Protein AF-A0A955PDK0-F1 (afdb_monomer)

Solvent-accessible surface area (backbone atoms only — not comparable to full-atom values): 6195 Å² total; per-residue (Å²): 101,32,43,47,62,54,47,61,57,49,37,75,78,57,43,72,88,77,50,67,90,90,60,87,62,41,78,80,41,64,58,54,80,38,76,50,75,33,76,40,83,42,63,51,78,41,64,67,56,51,51,55,29,49,77,70,56,29,36,33,36,41,20,54,45,77,81,64,78,73,86,57,83,54,98,89,50,89,50,56,54,86,96,55,48,64,69,45,55,52,36,51,52,52,33,60,76,69,62,32,24,33,35,26,95

Mean predicted aligned error: 2.97 Å

Structure (mmCIF, N/CA/C/O backbone):
data_AF-A0A955PDK0-F1
#
_entry.id   AF-A0A955PDK0-F1
#
loop_
_atom_site.group_PDB
_atom_site.id
_atom_site.type_symbol
_atom_site.label_atom_id
_atom_site.label_alt_id
_atom_site.label_comp_id
_atom_site.label_asym_id
_atom_site.label_entity_id
_atom_site.label_seq_id
_atom_site.pdbx_PDB_ins_code
_atom_site.Cartn_x
_atom_site.Cartn_y
_atom_site.Cartn_z
_atom_site.occupancy
_atom_site.B_iso_or_equiv
_atom_site.auth_seq_id
_atom_site.auth_comp_id
_atom_site.auth_asym_id
_atom_site.auth_atom_id
_atom_site.pdbx_PDB_model_num
ATOM 1 N N . MET A 1 1 ? -15.074 1.970 11.674 1.00 93.12 1 MET A N 1
ATOM 2 C CA . MET A 1 1 ? -13.779 2.625 11.943 1.00 93.12 1 MET A CA 1
ATOM 3 C C . MET A 1 1 ? -13.175 2.882 10.587 1.00 93.12 1 MET A C 1
ATOM 5 O O . MET A 1 1 ? -13.152 1.956 9.774 1.00 93.12 1 MET A O 1
ATOM 9 N N . ILE A 1 2 ? -12.794 4.122 10.322 1.00 98.44 2 ILE A N 1
ATOM 10 C CA . ILE A 1 2 ? -12.211 4.492 9.033 1.00 98.44 2 ILE A CA 1
ATOM 11 C C . ILE A 1 2 ? -10.718 4.161 9.007 1.00 98.44 2 ILE A C 1
ATOM 13 O O . ILE A 1 2 ? -10.090 3.990 10.057 1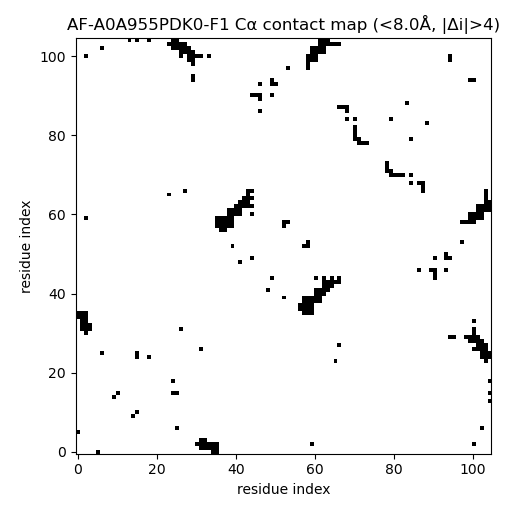.00 98.44 2 ILE A O 1
ATOM 17 N N . ALA A 1 3 ? -10.133 4.059 7.814 1.00 98.31 3 ALA A N 1
ATOM 18 C CA . ALA A 1 3 ? -8.737 3.653 7.656 1.00 98.31 3 ALA A CA 1
ATOM 19 C C . ALA A 1 3 ? -7.781 4.557 8.449 1.00 98.31 3 ALA A C 1
ATOM 21 O O . ALA A 1 3 ? -6.854 4.071 9.098 1.00 98.31 3 ALA A O 1
ATOM 22 N N . LYS A 1 4 ? -8.038 5.866 8.449 1.00 98.44 4 LYS A N 1
ATOM 23 C CA . LYS A 1 4 ? -7.250 6.859 9.179 1.00 98.44 4 LYS A CA 1
ATOM 24 C C . LYS A 1 4 ? -7.232 6.634 10.691 1.00 98.44 4 LYS A C 1
ATOM 26 O O . LYS A 1 4 ? -6.172 6.713 11.294 1.00 98.44 4 LYS A O 1
ATOM 31 N N . GLU A 1 5 ? -8.363 6.277 11.295 1.00 98.56 5 GLU A N 1
ATOM 32 C CA . GLU A 1 5 ? -8.428 5.976 12.733 1.00 98.56 5 GLU A CA 1
ATOM 33 C C . GLU A 1 5 ? -7.576 4.747 13.090 1.00 98.56 5 GLU A C 1
ATOM 35 O O . GLU A 1 5 ? -6.939 4.707 14.143 1.00 98.56 5 GLU A O 1
ATOM 40 N N . ILE A 1 6 ? -7.530 3.749 12.200 1.00 98.00 6 ILE A N 1
ATOM 41 C CA . ILE A 1 6 ? -6.667 2.569 12.357 1.00 98.00 6 ILE A CA 1
ATOM 42 C C . ILE A 1 6 ? -5.194 2.973 12.265 1.00 98.00 6 ILE A C 1
ATOM 44 O O . ILE A 1 6 ? -4.396 2.550 13.104 1.00 98.00 6 ILE A O 1
ATOM 48 N N . ALA A 1 7 ? -4.836 3.806 11.284 1.00 97.62 7 ALA A N 1
ATOM 49 C CA . ALA A 1 7 ? -3.484 4.339 11.151 1.00 97.62 7 ALA A CA 1
ATOM 50 C C . ALA A 1 7 ? -3.065 5.125 12.403 1.00 97.62 7 ALA A C 1
ATOM 52 O O . ALA A 1 7 ? -1.993 4.871 12.937 1.00 97.62 7 ALA A O 1
ATOM 53 N N . ASP A 1 8 ? -3.932 5.979 12.950 1.00 97.56 8 ASP A N 1
ATOM 54 C CA . ASP A 1 8 ? -3.650 6.741 14.175 1.00 97.56 8 ASP A CA 1
ATOM 55 C C . ASP A 1 8 ? -3.394 5.835 15.395 1.00 97.56 8 ASP A C 1
ATOM 57 O O . ASP A 1 8 ? -2.653 6.200 16.311 1.00 97.56 8 ASP A O 1
ATOM 61 N N . ILE A 1 9 ? -4.012 4.649 15.454 1.00 97.06 9 ILE A N 1
ATOM 62 C CA . ILE A 1 9 ? -3.729 3.646 16.494 1.00 97.06 9 ILE A CA 1
ATOM 63 C C . ILE A 1 9 ? -2.379 2.977 16.232 1.00 97.06 9 ILE A C 1
ATOM 65 O O . ILE A 1 9 ? -1.577 2.834 17.156 1.00 97.06 9 ILE A O 1
ATOM 69 N N . PHE A 1 10 ? -2.131 2.575 14.988 1.00 94.31 10 PHE A N 1
ATOM 70 C CA . PHE A 1 10 ? -0.901 1.913 14.574 1.00 94.31 10 PHE A CA 1
ATOM 71 C C . PHE A 1 10 ? 0.333 2.810 14.767 1.00 94.31 10 PHE A C 1
ATOM 73 O O . PHE A 1 10 ? 1.334 2.370 15.330 1.00 94.31 10 PHE A O 1
ATOM 80 N N . GLU A 1 11 ? 0.233 4.092 14.417 1.00 96.62 11 GLU A N 1
ATOM 81 C CA . GLU A 1 11 ? 1.308 5.084 14.532 1.00 96.62 11 GLU A CA 1
ATOM 82 C C . GLU A 1 11 ? 1.695 5.388 15.990 1.00 96.62 11 GLU A C 1
ATOM 84 O O . GLU A 1 11 ? 2.798 5.859 16.250 1.00 96.62 11 GLU A O 1
ATOM 89 N N . LYS A 1 12 ? 0.852 5.051 16.978 1.00 97.19 12 LYS A N 1
ATOM 90 C CA . LYS A 1 12 ? 1.248 5.097 18.402 1.00 97.19 12 LYS A CA 1
ATOM 91 C C . LYS A 1 12 ? 2.251 4.003 18.770 1.00 97.19 12 LYS A C 1
ATOM 93 O O . LYS A 1 12 ? 2.949 4.139 19.772 1.00 97.19 12 LYS A O 1
ATOM 98 N N . ILE A 1 13 ? 2.281 2.914 18.003 1.00 95.12 13 ILE A N 1
ATOM 99 C CA . ILE A 1 13 ? 3.188 1.776 18.188 1.00 95.12 13 ILE A CA 1
ATOM 100 C C . ILE A 1 13 ? 4.413 1.940 17.283 1.00 95.12 13 ILE A C 1
ATOM 102 O O . ILE A 1 13 ? 5.537 1.741 17.738 1.00 95.12 13 ILE A O 1
ATOM 106 N N . ALA A 1 14 ? 4.191 2.332 16.028 1.00 94.50 14 ALA A N 1
ATOM 107 C CA . ALA A 1 14 ? 5.223 2.551 15.021 1.00 94.50 14 ALA A CA 1
ATOM 108 C C . ALA A 1 14 ? 5.064 3.948 14.388 1.00 94.50 14 ALA A C 1
ATOM 110 O O . ALA A 1 14 ? 4.460 4.080 13.323 1.00 94.50 14 ALA A O 1
ATOM 111 N N . PRO A 1 15 ? 5.572 5.012 15.040 1.00 95.31 15 PRO A N 1
ATOM 112 C CA . PRO A 1 15 ? 5.504 6.365 14.495 1.00 95.31 15 PRO A CA 1
ATOM 113 C C . PRO A 1 15 ? 6.298 6.466 13.192 1.00 95.31 15 PRO A C 1
ATOM 115 O O . PRO A 1 15 ? 7.425 5.967 13.117 1.00 95.31 15 PRO A O 1
ATOM 118 N N . LYS A 1 16 ? 5.771 7.171 12.188 1.00 94.62 16 LYS A N 1
ATOM 119 C CA . LYS A 1 16 ? 6.444 7.344 10.884 1.00 94.62 16 LYS A CA 1
ATOM 120 C C . LYS A 1 16 ? 7.816 8.004 11.021 1.00 94.62 16 LYS A C 1
ATOM 122 O O . LYS A 1 16 ? 8.736 7.703 10.269 1.00 94.62 16 LYS A O 1
ATOM 127 N N . GLU A 1 17 ? 7.985 8.869 12.015 1.00 93.88 17 GLU A N 1
ATOM 128 C CA . GLU A 1 17 ? 9.233 9.580 12.302 1.00 93.88 17 GLU A CA 1
ATOM 129 C C . GLU A 1 17 ? 10.346 8.643 12.791 1.00 93.88 17 GLU A C 1
ATOM 131 O O . GLU A 1 17 ? 11.516 9.023 12.764 1.00 93.88 17 GLU A O 1
ATOM 136 N N . SER A 1 18 ? 9.995 7.430 13.234 1.00 94.88 18 SER A N 1
ATOM 137 C CA . SER A 1 18 ? 10.968 6.391 13.589 1.00 94.88 18 SER A CA 1
ATOM 138 C C . SER A 1 18 ? 11.522 5.636 12.374 1.00 94.88 18 SER A C 1
ATOM 140 O O . SER A 1 18 ? 12.514 4.918 12.505 1.00 94.88 18 SER A O 1
ATOM 142 N N . GLY A 1 19 ? 10.908 5.813 11.200 1.00 91.94 19 GLY A N 1
ATOM 143 C CA . GLY A 1 19 ? 11.342 5.218 9.944 1.00 91.94 19 GLY A CA 1
ATOM 144 C C . GLY A 1 19 ? 12.577 5.883 9.333 1.00 91.94 19 GLY A C 1
ATOM 145 O O . GLY A 1 19 ? 13.115 6.879 9.824 1.00 91.94 19 GLY A O 1
ATOM 146 N N . VAL A 1 20 ?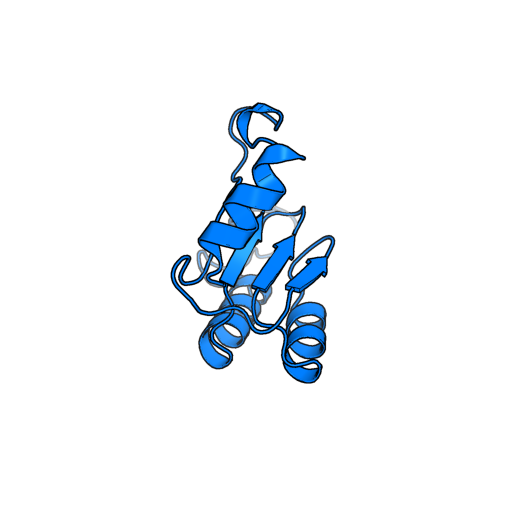 13.046 5.321 8.218 1.00 92.81 20 VAL A 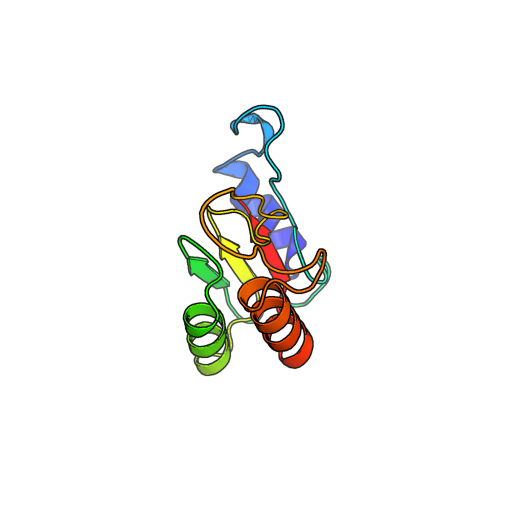N 1
ATOM 147 C CA . VAL A 1 20 ? 14.208 5.855 7.499 1.00 92.81 20 VAL A CA 1
ATOM 148 C C . VAL A 1 20 ? 13.848 7.197 6.859 1.00 92.81 20 VAL A C 1
ATOM 150 O O . VAL A 1 20 ? 12.810 7.359 6.220 1.00 92.81 20 VAL A O 1
ATOM 153 N N . LYS A 1 21 ? 14.728 8.192 7.005 1.00 92.94 21 LYS A N 1
ATOM 154 C CA . LYS A 1 21 ? 14.516 9.512 6.405 1.00 92.94 21 LYS A CA 1
ATOM 155 C C . LYS A 1 21 ? 14.394 9.401 4.880 1.00 92.94 21 LYS A C 1
ATOM 157 O O . LYS A 1 21 ? 15.327 8.953 4.220 1.00 92.94 21 LYS A O 1
ATOM 162 N N . GLY A 1 22 ? 13.293 9.921 4.341 1.00 89.25 22 GLY A N 1
ATOM 163 C CA . GLY A 1 22 ? 13.004 9.920 2.904 1.00 89.25 22 GLY A CA 1
ATOM 164 C C . GLY A 1 22 ? 12.197 8.712 2.433 1.00 89.25 22 GLY A C 1
ATOM 165 O O . GLY A 1 22 ? 11.956 8.597 1.236 1.00 89.25 22 GLY A O 1
ATOM 166 N N . ASP A 1 23 ? 11.779 7.842 3.351 1.00 91.94 23 ASP A N 1
ATOM 167 C CA . ASP A 1 23 ? 10.947 6.694 3.027 1.00 91.94 23 ASP A CA 1
ATOM 168 C C . ASP A 1 23 ? 9.466 7.083 2.833 1.00 91.94 23 ASP A C 1
ATOM 170 O O . ASP A 1 23 ? 8.955 7.994 3.489 1.00 91.94 23 ASP A O 1
ATOM 174 N N . GLU A 1 24 ? 8.769 6.404 1.919 1.00 94.56 24 GLU A N 1
ATOM 175 C CA . GLU A 1 24 ? 7.340 6.624 1.643 1.00 94.56 24 GLU A CA 1
ATOM 176 C C . GLU A 1 24 ? 6.473 5.870 2.668 1.00 94.56 24 GLU A C 1
A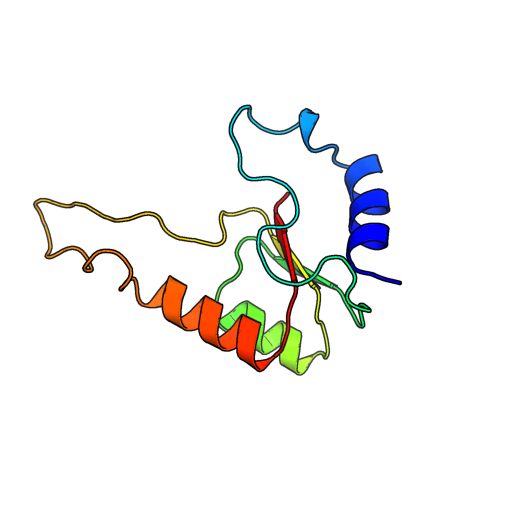TOM 178 O O . GLU A 1 24 ? 6.049 4.740 2.426 1.00 94.56 24 GLU A O 1
ATOM 183 N N . LEU A 1 25 ? 6.253 6.468 3.839 1.00 96.25 25 LEU A N 1
ATOM 184 C CA . LEU A 1 25 ? 5.424 5.899 4.908 1.00 96.25 25 LEU A CA 1
ATOM 185 C C . LEU A 1 25 ? 4.040 6.552 4.962 1.00 96.25 25 LEU A C 1
ATOM 187 O O . LEU A 1 25 ? 3.874 7.726 4.625 1.00 96.25 25 LEU A O 1
ATOM 191 N N . GLY A 1 26 ? 3.050 5.813 5.455 1.00 97.31 26 GLY A N 1
ATOM 192 C CA . GLY A 1 26 ? 1.668 6.269 5.546 1.00 97.31 26 GLY A CA 1
ATOM 193 C C . GLY A 1 26 ? 0.770 5.698 4.450 1.00 97.31 26 GLY A C 1
ATOM 194 O O . GLY A 1 26 ? 1.045 4.650 3.871 1.00 97.31 26 GLY A O 1
ATOM 195 N N . PHE A 1 27 ? -0.334 6.385 4.155 1.00 97.94 27 PHE A N 1
ATOM 196 C CA . PHE A 1 27 ? -1.217 5.992 3.057 1.00 97.94 27 PHE A CA 1
ATOM 197 C C . PHE A 1 27 ? -0.546 6.224 1.703 1.00 97.94 27 PHE A C 1
ATOM 199 O O . PHE A 1 27 ? -0.258 7.360 1.336 1.00 97.94 27 PHE A O 1
ATOM 206 N N . VAL A 1 28 ? -0.358 5.140 0.952 1.00 97.88 28 VAL A N 1
ATOM 207 C CA . VAL A 1 28 ? 0.240 5.148 -0.396 1.00 97.88 28 VAL A CA 1
ATOM 208 C C . VAL A 1 28 ? -0.786 4.848 -1.491 1.00 97.88 28 VAL A C 1
ATOM 210 O O . VAL A 1 28 ? -0.502 5.006 -2.680 1.00 97.88 28 VAL A O 1
ATOM 213 N N . TYR A 1 29 ? -1.991 4.409 -1.107 1.00 98.44 29 TYR A N 1
ATOM 214 C CA . TYR A 1 29 ? -3.105 4.187 -2.026 1.00 98.44 29 TYR A CA 1
ATOM 215 C C . TYR A 1 29 ? -4.470 4.176 -1.336 1.00 98.44 29 TYR A C 1
ATOM 217 O O . TYR A 1 29 ? -4.588 3.779 -0.176 1.00 98.44 29 TYR A O 1
ATOM 225 N N . GLY A 1 30 ? -5.510 4.491 -2.108 1.00 98.00 30 GLY A N 1
ATOM 226 C CA . GLY A 1 30 ? -6.906 4.428 -1.682 1.00 98.00 30 GLY A CA 1
ATOM 227 C C . GLY A 1 30 ? -7.332 5.604 -0.803 1.00 98.00 30 GLY A C 1
ATOM 228 O O . GLY A 1 30 ? -6.612 6.590 -0.665 1.00 98.00 30 GLY A O 1
ATOM 229 N N . ASP A 1 31 ? -8.539 5.503 -0.250 1.00 98.19 31 ASP A N 1
ATOM 230 C CA . ASP A 1 31 ? -9.181 6.561 0.535 1.00 98.19 31 ASP A CA 1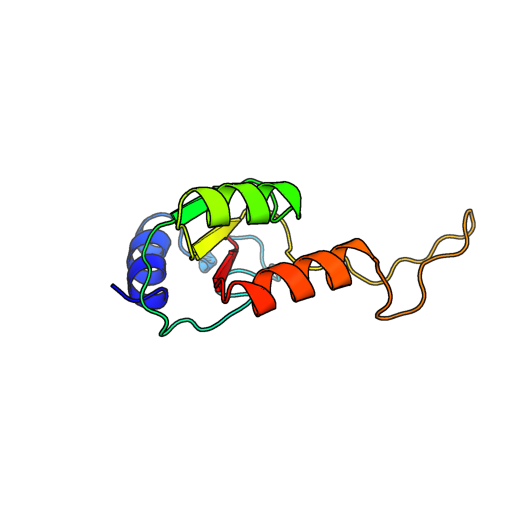
ATOM 231 C C . ASP A 1 31 ? -8.968 6.345 2.050 1.00 98.19 31 ASP A C 1
ATOM 233 O O . ASP A 1 31 ? -9.455 5.344 2.588 1.00 98.19 31 ASP A O 1
ATOM 237 N N . PRO A 1 32 ? -8.275 7.259 2.760 1.00 98.25 32 PRO A N 1
ATOM 238 C CA . PRO A 1 32 ? -8.106 7.192 4.214 1.00 98.25 32 PRO A CA 1
ATOM 239 C C . PRO A 1 32 ? -9.415 7.305 5.012 1.00 98.25 32 PRO A C 1
ATOM 241 O O . PRO A 1 32 ? -9.470 6.868 6.162 1.00 98.25 32 PRO A O 1
ATOM 244 N N . GLU A 1 33 ? -10.470 7.869 4.423 1.00 98.44 33 GLU A N 1
ATOM 245 C CA . GLU A 1 33 ? -11.776 8.051 5.068 1.00 98.44 33 GLU A CA 1
ATOM 246 C C . GLU A 1 33 ? -12.714 6.849 4.835 1.00 98.44 33 GLU A C 1
ATOM 248 O O . GLU A 1 33 ? -13.865 6.846 5.270 1.00 98.44 33 GLU A O 1
ATOM 253 N N . LYS A 1 34 ? -12.226 5.789 4.176 1.00 96.69 34 LYS A N 1
ATOM 254 C CA . LYS A 1 34 ? -12.995 4.571 3.904 1.00 96.69 34 LYS A CA 1
ATOM 255 C C . LYS A 1 34 ? -13.300 3.790 5.183 1.00 96.69 34 LYS A C 1
ATOM 257 O O . LYS A 1 34 ? -12.394 3.512 5.968 1.00 96.69 34 LYS A O 1
ATOM 262 N N . ASP A 1 35 ? -14.539 3.315 5.318 1.00 98.50 35 ASP A N 1
ATOM 263 C CA . ASP A 1 35 ? -14.913 2.311 6.319 1.00 98.50 35 ASP A CA 1
ATOM 264 C C . ASP A 1 35 ? -14.168 0.985 6.107 1.00 98.50 35 ASP A C 1
ATOM 266 O O . ASP A 1 35 ? -14.227 0.376 5.031 1.00 98.50 35 ASP A O 1
ATOM 270 N N . ILE A 1 36 ? -13.491 0.509 7.155 1.00 98.44 36 ILE A N 1
ATOM 271 C CA . ILE A 1 36 ? -12.682 -0.709 7.100 1.00 98.44 36 ILE A CA 1
ATOM 272 C C . ILE A 1 36 ? -13.435 -1.909 7.671 1.00 98.44 36 ILE A C 1
ATOM 274 O O . ILE A 1 36 ? -13.902 -1.894 8.810 1.00 98.44 36 ILE A O 1
ATOM 278 N N . THR A 1 37 ? -13.524 -2.966 6.864 1.00 98.38 37 THR A N 1
ATOM 279 C CA . THR A 1 37 ? -14.145 -4.254 7.204 1.00 98.38 37 THR A CA 1
ATOM 280 C C . THR A 1 37 ? -13.136 -5.246 7.771 1.00 98.38 37 THR A C 1
ATOM 282 O O . THR A 1 37 ? -13.507 -6.144 8.523 1.00 98.38 37 THR A O 1
ATOM 285 N N . GLY A 1 38 ? -11.854 -5.071 7.450 1.00 98.38 38 GLY A N 1
ATOM 286 C CA . GLY A 1 38 ? -10.773 -5.895 7.970 1.00 98.38 38 GLY A CA 1
ATOM 287 C C . GLY A 1 38 ? -9.412 -5.493 7.413 1.00 98.38 38 GLY A C 1
ATOM 288 O O . GLY A 1 38 ? -9.320 -4.793 6.402 1.00 98.38 38 GLY A O 1
ATOM 289 N N . ILE A 1 39 ? -8.357 -5.942 8.095 1.00 98.38 39 ILE A N 1
ATOM 290 C CA . ILE A 1 39 ? -6.970 -5.551 7.830 1.00 98.38 39 ILE A CA 1
ATOM 291 C C . ILE A 1 39 ? -6.166 -6.779 7.398 1.00 98.38 39 ILE A C 1
ATOM 293 O O . ILE A 1 39 ? -6.158 -7.790 8.098 1.00 98.38 39 ILE A O 1
ATOM 297 N N . ALA A 1 40 ? -5.447 -6.671 6.283 1.00 98.44 40 ALA A N 1
ATOM 298 C CA . ALA A 1 40 ? -4.419 -7.623 5.878 1.00 98.44 40 ALA A CA 1
ATOM 299 C C . ALA A 1 40 ? -3.032 -7.058 6.215 1.00 98.44 40 ALA A C 1
ATOM 301 O O . ALA A 1 40 ? -2.671 -5.987 5.734 1.00 98.44 40 ALA A O 1
ATOM 302 N N . CYS A 1 41 ? -2.245 -7.778 7.016 1.00 97.81 41 CYS A N 1
ATOM 303 C CA . CYS A 1 41 ? -0.848 -7.438 7.294 1.00 97.81 41 CYS A CA 1
ATOM 304 C C . CYS A 1 41 ? 0.063 -8.290 6.405 1.00 97.81 41 CYS A C 1
ATOM 306 O O . CYS A 1 41 ? -0.003 -9.520 6.452 1.00 97.81 41 CYS A O 1
ATOM 308 N N . VAL A 1 42 ? 0.875 -7.652 5.563 1.00 98.25 42 VAL A N 1
ATOM 309 C CA . VAL A 1 42 ? 1.694 -8.332 4.549 1.00 98.25 42 VAL A CA 1
ATOM 310 C C . VAL A 1 42 ? 3.090 -7.725 4.460 1.00 98.25 42 VAL A C 1
ATOM 312 O O . VAL A 1 42 ? 3.290 -6.557 4.758 1.00 98.25 42 VAL A O 1
ATOM 315 N N . TRP A 1 43 ? 4.071 -8.490 3.980 1.00 97.56 43 TRP A N 1
ATOM 316 C CA . TRP A 1 43 ? 5.384 -7.921 3.651 1.00 97.56 43 TRP A CA 1
ATOM 317 C C . TRP A 1 43 ? 5.285 -6.944 2.468 1.00 97.56 43 TRP A C 1
ATOM 319 O O . TRP A 1 43 ? 5.720 -5.803 2.550 1.00 97.56 43 TRP A O 1
ATOM 329 N N . GLN A 1 44 ? 4.633 -7.362 1.381 1.00 96.88 44 GLN A N 1
ATOM 330 C CA . GLN A 1 44 ? 4.452 -6.576 0.160 1.00 96.88 44 GLN A CA 1
ATOM 331 C C . GLN A 1 44 ? 3.049 -6.805 -0.403 1.00 96.88 44 GLN A C 1
ATOM 333 O O . GLN A 1 44 ? 2.521 -7.916 -0.339 1.00 96.88 44 GLN A O 1
ATOM 338 N N . VAL A 1 45 ? 2.471 -5.788 -1.042 1.00 98.00 45 VAL A N 1
ATOM 339 C CA . VAL A 1 45 ? 1.165 -5.876 -1.714 1.00 98.00 45 VAL A CA 1
ATOM 340 C C . VAL A 1 45 ? 1.293 -6.629 -3.046 1.00 98.00 45 VAL A C 1
ATOM 342 O O . VAL A 1 45 ? 1.284 -6.053 -4.130 1.00 98.00 45 VAL A O 1
ATOM 345 N N . GLN A 1 46 ? 1.508 -7.943 -3.008 1.00 96.81 46 GLN A N 1
ATOM 346 C CA . GLN A 1 46 ? 1.493 -8.769 -4.220 1.00 96.81 46 GLN A CA 1
ATOM 347 C C . GLN A 1 46 ? 0.051 -8.994 -4.715 1.00 96.81 46 GLN A C 1
ATOM 349 O O . GLN A 1 46 ? -0.861 -9.054 -3.891 1.00 96.81 46 GLN A O 1
ATOM 354 N N . PRO A 1 47 ? -0.180 -9.173 -6.032 1.00 97.12 47 PRO A N 1
ATOM 355 C CA . PRO A 1 47 ? -1.511 -9.478 -6.569 1.00 97.12 47 PRO A CA 1
ATOM 356 C C . PRO A 1 47 ? -2.222 -10.650 -5.875 1.00 97.12 47 PRO A C 1
ATOM 358 O O . PRO A 1 47 ? -3.412 -10.563 -5.591 1.00 97.12 47 PRO A O 1
ATOM 361 N N . SER A 1 48 ? -1.488 -11.710 -5.530 1.00 97.31 48 SER A N 1
ATOM 362 C CA . SER A 1 48 ? -2.015 -12.851 -4.772 1.00 97.31 48 SER A CA 1
ATOM 363 C C . SER A 1 48 ? -2.452 -12.468 -3.355 1.00 97.31 48 SER A C 1
ATOM 365 O O . SER A 1 48 ? -3.496 -12.915 -2.894 1.00 97.31 48 SER A O 1
ATOM 367 N N . CYS A 1 49 ? -1.703 -11.599 -2.670 1.00 98.19 49 CYS A N 1
ATOM 368 C CA . CYS A 1 49 ? -2.092 -11.084 -1.357 1.00 98.19 49 CYS A CA 1
ATOM 369 C C . CYS A 1 49 ? -3.369 -10.241 -1.432 1.00 98.19 49 CYS A C 1
ATOM 371 O O . CYS A 1 49 ? -4.203 -10.341 -0.536 1.00 98.19 49 CYS A O 1
ATOM 373 N N . ILE A 1 50 ? -3.536 -9.441 -2.494 1.00 98.50 50 ILE A N 1
ATOM 374 C CA . ILE A 1 50 ? -4.772 -8.676 -2.713 1.00 98.50 50 ILE A CA 1
ATOM 375 C C . ILE A 1 50 ? -5.957 -9.636 -2.878 1.00 98.50 50 ILE A C 1
ATOM 377 O O . ILE A 1 50 ? -6.982 -9.451 -2.233 1.00 98.50 50 ILE A O 1
ATOM 381 N N . GLN A 1 51 ? -5.806 -10.687 -3.690 1.00 98.25 51 GLN A N 1
ATOM 382 C CA . GLN A 1 51 ? -6.862 -11.683 -3.907 1.00 98.25 51 GLN A CA 1
ATOM 383 C C . GLN A 1 51 ? -7.276 -12.369 -2.601 1.00 98.25 51 GLN A C 1
ATOM 385 O O . GLN A 1 51 ? -8.454 -12.359 -2.263 1.00 98.25 51 GLN A O 1
ATOM 390 N N . VAL A 1 52 ? -6.314 -12.864 -1.815 1.00 98.44 52 VAL A N 1
ATOM 391 C CA . VAL A 1 52 ? -6.600 -13.500 -0.517 1.00 98.44 52 VAL A CA 1
ATOM 392 C C . VAL A 1 52 ? -7.291 -12.529 0.445 1.00 98.44 52 VAL A C 1
ATOM 394 O O . VAL A 1 52 ? -8.232 -12.918 1.137 1.00 98.44 52 VAL A O 1
ATOM 397 N N . ALA A 1 53 ? -6.862 -11.263 0.488 1.00 98.56 53 ALA A N 1
ATOM 398 C CA . ALA A 1 53 ? -7.491 -10.244 1.326 1.00 98.56 53 ALA A CA 1
ATOM 399 C C . ALA A 1 53 ? -8.961 -10.022 0.934 1.00 98.56 53 ALA A C 1
ATOM 401 O O . ALA A 1 53 ? -9.839 -10.032 1.795 1.00 98.56 53 ALA A O 1
ATOM 402 N N . VAL A 1 54 ? -9.231 -9.902 -0.367 1.00 98.38 54 VAL A N 1
ATOM 403 C CA . VAL A 1 54 ? -10.584 -9.740 -0.913 1.00 98.38 54 VAL A CA 1
ATOM 404 C C . VAL A 1 54 ? -11.460 -10.958 -0.627 1.00 98.38 54 VAL A C 1
ATOM 406 O O . VAL A 1 54 ? -12.601 -10.791 -0.200 1.00 98.38 54 VAL A O 1
ATOM 409 N N . GLU A 1 55 ? -10.937 -12.175 -0.799 1.00 98.56 55 GLU A N 1
ATOM 410 C CA . GLU A 1 55 ? -11.649 -13.426 -0.488 1.00 98.56 55 GLU A CA 1
ATOM 411 C C . GLU A 1 55 ? -12.089 -13.501 0.982 1.00 98.56 55 GLU A C 1
ATOM 413 O O . GLU A 1 55 ? -13.120 -14.095 1.292 1.00 98.56 55 GLU A O 1
ATOM 418 N N . HIS A 1 56 ? -11.341 -12.857 1.882 1.00 98.56 56 HIS A N 1
ATOM 419 C CA . HIS A 1 56 ? -11.651 -12.772 3.311 1.00 98.56 56 HIS A CA 1
ATOM 420 C C . HIS A 1 56 ? -12.419 -11.495 3.694 1.00 98.56 56 HIS A C 1
ATOM 422 O O . HIS A 1 56 ? -12.627 -11.234 4.879 1.00 98.56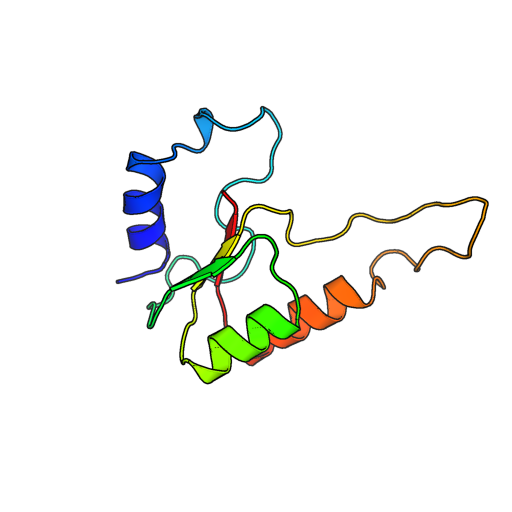 56 HIS A O 1
ATOM 428 N N . GLY A 1 57 ? -12.846 -10.688 2.718 1.00 98.31 57 GLY A N 1
ATOM 429 C CA . GLY A 1 57 ? -13.593 -9.453 2.960 1.00 98.31 57 GLY A CA 1
ATOM 430 C C . GLY A 1 57 ? -12.776 -8.346 3.635 1.00 98.31 57 GLY A C 1
ATOM 431 O O . GLY A 1 57 ? -13.351 -7.484 4.300 1.00 98.31 57 GLY A O 1
ATOM 432 N N . LEU A 1 58 ? -11.448 -8.363 3.495 1.00 98.75 58 LEU A N 1
ATOM 433 C CA . LEU A 1 58 ? -10.536 -7.351 4.031 1.00 98.75 58 LEU A CA 1
ATOM 434 C C . LEU A 1 58 ? -10.355 -6.221 3.009 1.00 98.75 58 LEU A C 1
ATOM 436 O O . LEU A 1 58 ? -10.265 -6.476 1.808 1.00 98.75 58 LEU A O 1
ATOM 440 N N . ASN A 1 59 ? -10.277 -4.973 3.474 1.00 98.50 59 ASN A N 1
ATOM 441 C CA . ASN A 1 59 ? -10.239 -3.802 2.589 1.00 98.50 59 ASN A CA 1
ATOM 442 C C . ASN A 1 59 ? -9.202 -2.725 2.970 1.00 98.50 59 ASN A C 1
ATOM 444 O O . ASN A 1 59 ? -9.123 -1.694 2.298 1.00 98.50 59 ASN A O 1
ATOM 448 N N . LEU A 1 60 ? -8.370 -2.986 3.983 1.00 98.69 60 LEU A N 1
ATOM 449 C CA . LEU A 1 60 ? -7.139 -2.246 4.271 1.00 98.69 60 LEU A CA 1
ATOM 450 C C . LEU A 1 60 ? -5.944 -3.203 4.235 1.00 98.69 60 LEU A C 1
ATOM 452 O O . LEU A 1 60 ? -5.941 -4.218 4.931 1.00 98.69 60 LEU A O 1
ATOM 456 N N . MET A 1 61 ? -4.912 -2.870 3.464 1.00 98.69 61 MET A N 1
ATOM 457 C CA . MET A 1 61 ? -3.630 -3.575 3.493 1.00 98.69 61 MET A CA 1
ATOM 458 C C . MET A 1 61 ? -2.583 -2.726 4.208 1.00 98.69 61 MET A C 1
ATOM 460 O O . MET A 1 61 ? -2.366 -1.578 3.831 1.00 98.69 61 MET A O 1
ATOM 464 N N . ILE A 1 62 ? -1.919 -3.301 5.208 1.00 98.12 62 ILE A N 1
ATOM 465 C CA . ILE A 1 62 ? -0.729 -2.727 5.842 1.00 98.12 62 ILE A CA 1
ATOM 466 C C . ILE A 1 62 ? 0.482 -3.503 5.325 1.00 98.12 62 ILE A C 1
ATOM 468 O O . ILE A 1 62 ? 0.531 -4.728 5.475 1.00 98.12 62 ILE A O 1
ATOM 472 N N . CYS A 1 63 ? 1.426 -2.812 4.683 1.00 97.69 63 CYS A N 1
ATOM 473 C CA . CYS A 1 63 ? 2.607 -3.423 4.078 1.00 97.69 63 CYS A CA 1
ATOM 474 C C . CYS A 1 63 ? 3.925 -2.802 4.541 1.00 97.69 63 CYS A C 1
ATOM 476 O O . CYS A 1 63 ? 3.948 -1.662 4.990 1.00 97.69 63 CYS A O 1
ATOM 478 N N . HIS A 1 64 ? 5.016 -3.552 4.391 1.00 96.44 64 HIS A N 1
ATOM 479 C CA . HIS A 1 64 ? 6.368 -3.068 4.672 1.00 96.44 64 HIS A CA 1
ATOM 480 C C . HIS A 1 64 ? 7.051 -2.488 3.422 1.00 96.44 64 HIS A C 1
ATOM 482 O O . HIS A 1 64 ? 7.625 -1.402 3.432 1.00 96.44 64 HIS A O 1
ATOM 488 N N . GLU A 1 65 ? 6.957 -3.201 2.303 1.00 96.19 65 GLU A N 1
ATOM 489 C CA . GLU A 1 65 ? 7.608 -2.820 1.048 1.00 96.19 65 GLU A CA 1
ATOM 490 C C . GLU A 1 65 ? 6.826 -1.763 0.269 1.00 96.19 65 GLU A C 1
ATOM 492 O O . GLU A 1 65 ? 5.597 -1.669 0.369 1.00 96.19 65 GLU A O 1
ATOM 497 N N . SER A 1 66 ? 7.541 -1.015 -0.574 1.00 95.12 66 SER A N 1
ATOM 498 C CA . SER A 1 66 ? 6.952 -0.026 -1.479 1.00 95.12 66 SER A CA 1
ATOM 499 C C . SER A 1 66 ? 5.888 -0.646 -2.386 1.00 95.12 66 SER A C 1
ATOM 501 O O . SER A 1 66 ? 6.070 -1.717 -2.979 1.00 95.12 66 SER A O 1
ATOM 503 N N . LEU A 1 67 ? 4.765 0.059 -2.542 1.00 96.81 67 LEU A N 1
ATOM 504 C CA . LEU A 1 67 ? 3.659 -0.413 -3.373 1.00 96.81 67 LEU A CA 1
ATOM 505 C C . LEU A 1 67 ? 4.018 -0.407 -4.865 1.00 96.81 67 LEU A C 1
ATOM 507 O O . LEU A 1 67 ? 3.622 -1.312 -5.606 1.00 96.81 67 LEU A O 1
ATOM 511 N N . TRP A 1 68 ? 4.778 0.593 -5.307 1.00 94.81 68 TRP A N 1
ATOM 512 C CA . TRP A 1 68 ? 5.113 0.799 -6.711 1.00 94.81 68 TRP A CA 1
ATOM 513 C C . TRP A 1 68 ? 6.569 0.463 -6.979 1.00 94.81 68 TRP A C 1
ATOM 515 O O . TRP A 1 68 ? 7.469 0.969 -6.314 1.00 94.81 68 TRP A O 1
ATOM 525 N N . LEU A 1 69 ? 6.806 -0.372 -7.991 1.00 92.19 69 LEU A N 1
ATOM 526 C CA . LEU A 1 69 ? 8.153 -0.519 -8.521 1.00 92.19 69 LEU A CA 1
ATOM 527 C C . LEU A 1 69 ? 8.521 0.740 -9.313 1.00 92.19 69 LEU A C 1
ATOM 529 O O . LEU A 1 69 ? 7.709 1.177 -10.138 1.00 92.19 69 LEU A O 1
ATOM 533 N N . PRO A 1 70 ? 9.721 1.303 -9.097 1.00 90.69 70 PRO A N 1
ATOM 534 C CA . PRO A 1 70 ? 10.198 2.426 -9.885 1.00 90.69 70 PRO A CA 1
ATOM 535 C C . PRO A 1 70 ? 10.485 1.990 -11.324 1.00 90.69 70 PRO A C 1
ATOM 537 O O . PRO A 1 70 ? 10.565 0.796 -11.631 1.00 90.69 70 PRO A O 1
ATOM 540 N N . GLU A 1 71 ? 10.663 2.974 -12.204 1.00 89.94 71 GLU A N 1
ATOM 541 C CA . GLU A 1 71 ? 11.160 2.727 -13.554 1.00 89.94 71 GLU A CA 1
ATOM 542 C C . GLU A 1 71 ? 12.486 1.959 -13.499 1.00 89.94 71 GLU A C 1
ATOM 544 O O . GLU A 1 71 ? 13.359 2.237 -12.675 1.00 89.94 71 GLU A O 1
ATOM 549 N N . GLN A 1 72 ? 12.598 0.942 -14.348 1.00 88.12 72 GLN A N 1
ATOM 550 C CA . GLN A 1 72 ? 13.768 0.080 -14.410 1.00 88.12 72 GLN A CA 1
ATOM 551 C C . GLN A 1 72 ? 14.580 0.463 -15.639 1.00 88.12 72 GLN A C 1
ATOM 553 O O . GLN A 1 72 ? 14.021 0.711 -16.706 1.00 88.12 72 GLN A O 1
ATOM 558 N N . HIS A 1 73 ? 15.898 0.492 -15.483 1.00 89.25 73 HIS A N 1
ATOM 559 C CA . HIS A 1 73 ? 16.839 0.651 -16.580 1.00 89.25 73 HIS A CA 1
ATOM 560 C C . HIS A 1 73 ? 17.897 -0.438 -16.445 1.00 89.25 73 HIS A C 1
ATOM 562 O O . HIS A 1 73 ? 18.477 -0.618 -15.372 1.00 89.25 73 HIS A O 1
ATOM 568 N N . SER A 1 74 ? 18.132 -1.187 -17.517 1.00 88.44 74 SER A N 1
ATOM 569 C CA . SER A 1 74 ? 19.139 -2.238 -17.546 1.00 88.44 74 SER A CA 1
ATOM 570 C C . SER A 1 74 ? 19.772 -2.335 -18.922 1.00 88.44 74 SER A C 1
ATOM 572 O O . SER A 1 74 ? 19.076 -2.306 -19.931 1.00 88.44 74 SER A O 1
ATOM 574 N N . ASP A 1 75 ? 21.088 -2.533 -18.939 1.00 93.50 75 ASP A N 1
ATOM 575 C CA . ASP A 1 75 ? 21.839 -2.825 -20.161 1.00 93.50 75 ASP A CA 1
ATOM 576 C C . ASP A 1 75 ? 21.713 -4.302 -20.592 1.00 93.50 75 ASP A C 1
ATOM 578 O O . ASP A 1 75 ? 22.206 -4.684 -21.651 1.00 93.50 75 ASP A O 1
ATOM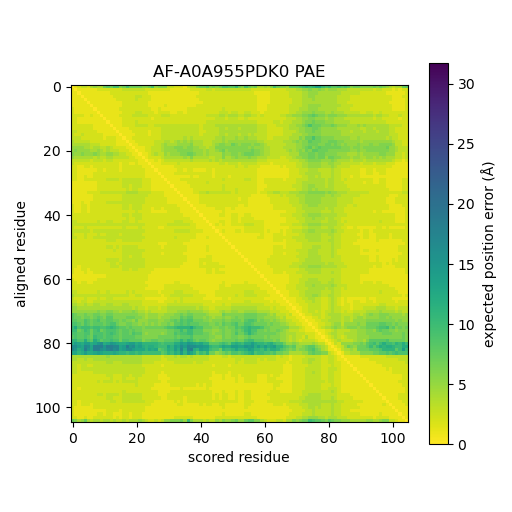 582 N N . TRP A 1 76 ? 21.082 -5.159 -19.775 1.00 94.56 76 TRP A N 1
ATOM 583 C CA . TRP A 1 76 ? 20.987 -6.607 -20.015 1.00 94.56 76 TRP A CA 1
ATOM 584 C C . TRP A 1 76 ? 19.635 -7.075 -20.557 1.00 94.56 76 TRP A C 1
ATOM 586 O O . TRP A 1 76 ? 19.535 -8.206 -21.032 1.00 94.56 76 TRP A O 1
ATOM 596 N N . TYR A 1 77 ? 18.594 -6.251 -20.467 1.00 89.62 77 TYR A N 1
ATOM 597 C CA . TYR A 1 77 ? 17.263 -6.574 -20.972 1.00 89.62 77 TYR A CA 1
ATOM 598 C C . TYR A 1 77 ? 16.488 -5.307 -21.327 1.00 89.62 77 TYR A C 1
ATOM 600 O O . TYR A 1 77 ? 16.694 -4.246 -20.734 1.00 89.62 77 TYR A O 1
ATOM 608 N N . ASP A 1 78 ? 15.535 -5.448 -22.247 1.00 88.81 78 ASP A N 1
ATOM 609 C CA . ASP A 1 78 ? 14.601 -4.377 -22.578 1.00 88.81 78 ASP A CA 1
ATOM 610 C C . ASP A 1 78 ? 13.726 -4.076 -21.366 1.00 88.81 78 ASP A C 1
ATOM 612 O O . ASP A 1 78 ? 12.825 -4.839 -21.000 1.00 88.81 78 ASP A O 1
ATOM 616 N N . SER A 1 79 ? 14.020 -2.959 -20.711 1.00 90.12 79 SER A N 1
ATOM 617 C CA . SER A 1 79 ? 13.265 -2.556 -19.536 1.00 90.12 79 SER A CA 1
ATOM 618 C C . SER A 1 79 ? 11.827 -2.192 -19.923 1.00 90.12 79 SER A C 1
ATOM 620 O O . SER A 1 79 ? 11.591 -1.673 -21.023 1.00 90.12 79 SER A O 1
ATOM 622 N N . PRO A 1 80 ? 10.838 -2.449 -19.046 1.00 86.75 80 PRO A N 1
ATOM 623 C CA . PRO A 1 80 ? 9.470 -2.024 -19.297 1.00 86.75 80 PRO A CA 1
ATOM 624 C C . PRO A 1 80 ? 9.421 -0.525 -19.598 1.00 86.75 80 PRO A C 1
ATOM 626 O O . PRO A 1 80 ? 10.097 0.266 -18.943 1.00 86.75 80 PRO A O 1
ATOM 629 N N . LYS A 1 81 ? 8.598 -0.120 -20.572 1.00 81.56 81 LYS A N 1
ATOM 630 C CA . LYS A 1 81 ? 8.381 1.308 -20.848 1.00 81.56 81 LYS A CA 1
ATOM 631 C C . LYS A 1 81 ? 7.879 2.006 -19.584 1.00 81.56 81 LYS A C 1
ATOM 633 O O . LYS A 1 81 ? 7.103 1.412 -18.832 1.00 81.56 81 LYS A O 1
ATOM 638 N N . SER A 1 82 ? 8.257 3.271 -19.403 1.00 74.25 82 SER A N 1
ATOM 639 C CA . SER A 1 82 ? 7.756 4.096 -18.302 1.00 74.25 82 SER A CA 1
ATOM 640 C C . SER A 1 82 ? 6.226 4.007 -18.210 1.00 74.25 82 SER A C 1
ATOM 642 O O . SER A 1 82 ? 5.516 4.095 -19.218 1.00 74.25 82 SER A O 1
ATOM 644 N N . GLY A 1 83 ? 5.724 3.725 -17.007 1.00 74.75 83 GLY A N 1
ATOM 645 C CA . GLY A 1 83 ? 4.300 3.509 -16.740 1.00 74.75 83 GLY A CA 1
ATOM 646 C C . GLY A 1 83 ? 3.719 2.152 -17.166 1.00 74.75 83 GLY A C 1
ATOM 647 O O . GLY A 1 83 ? 2.535 1.944 -16.943 1.00 74.75 83 GLY A O 1
ATOM 648 N N . LYS A 1 84 ? 4.510 1.226 -17.732 1.00 86.25 84 LYS A N 1
ATOM 649 C CA . LYS A 1 84 ? 4.059 -0.102 -18.207 1.00 86.25 84 LYS A CA 1
ATOM 650 C C . LYS A 1 84 ? 4.673 -1.281 -17.454 1.00 86.25 84 LYS A C 1
ATOM 652 O O . LYS A 1 84 ? 4.900 -2.355 -18.014 1.00 86.25 84 LYS A O 1
ATOM 657 N N . ILE A 1 85 ? 4.989 -1.090 -16.176 1.00 92.19 85 ILE A N 1
ATOM 658 C CA . ILE A 1 85 ? 5.434 -2.193 -15.323 1.00 92.19 85 ILE A CA 1
ATOM 659 C C . ILE A 1 85 ? 4.211 -3.047 -14.981 1.00 92.19 85 ILE A C 1
ATOM 661 O O . ILE A 1 85 ? 3.348 -2.622 -14.214 1.00 92.19 85 ILE A O 1
ATOM 665 N N . TYR A 1 86 ? 4.168 -4.269 -15.521 1.00 92.12 86 TYR A N 1
ATOM 666 C CA . TYR A 1 86 ? 3.026 -5.185 -15.402 1.00 92.12 86 TYR A CA 1
ATOM 667 C C . TYR A 1 86 ? 2.515 -5.344 -13.964 1.00 92.12 86 TYR A C 1
ATOM 669 O O . TYR A 1 86 ? 1.311 -5.297 -13.721 1.00 92.12 86 TYR A O 1
ATOM 677 N N . VAL A 1 87 ? 3.415 -5.510 -12.986 1.00 93.00 87 VAL A N 1
ATOM 678 C CA . VAL A 1 87 ? 2.988 -5.704 -11.592 1.00 93.00 87 VAL A CA 1
ATOM 679 C C . VAL A 1 87 ? 2.338 -4.449 -11.000 1.00 93.00 87 VAL A C 1
ATOM 681 O O . VAL A 1 87 ? 1.401 -4.587 -10.219 1.00 93.00 87 VAL A O 1
ATOM 684 N N . ASN A 1 88 ? 2.765 -3.245 -11.398 1.00 95.25 88 ASN A N 1
ATOM 685 C CA . ASN A 1 88 ? 2.137 -1.997 -10.958 1.00 95.25 88 ASN A CA 1
ATOM 686 C C . ASN A 1 88 ? 0.732 -1.871 -11.557 1.00 95.25 88 ASN A C 1
ATOM 688 O O . ASN A 1 88 ? -0.219 -1.608 -10.827 1.00 95.25 88 ASN A O 1
ATOM 692 N N . GLU A 1 89 ? 0.581 -2.123 -12.861 1.00 94.69 89 GLU A N 1
ATOM 693 C CA . GLU A 1 89 ? -0.729 -2.101 -13.525 1.00 94.69 89 GLU A CA 1
ATOM 694 C C . GLU A 1 89 ? -1.689 -3.121 -12.898 1.00 94.69 89 GLU A C 1
ATOM 696 O O . GLU A 1 89 ? -2.827 -2.791 -12.570 1.00 94.69 89 GLU A O 1
ATOM 701 N N . ASN A 1 90 ? -1.218 -4.348 -12.659 1.00 96.31 90 ASN A N 1
ATOM 702 C CA . ASN A 1 90 ? -2.027 -5.403 -12.058 1.00 96.31 90 ASN A CA 1
ATOM 703 C C . ASN A 1 90 ? -2.445 -5.059 -10.616 1.00 96.31 90 ASN A C 1
ATOM 705 O O . ASN A 1 90 ? -3.623 -5.162 -10.277 1.00 96.31 90 ASN A O 1
ATOM 709 N N . ARG A 1 91 ? -1.511 -4.571 -9.781 1.00 97.44 91 ARG A N 1
ATOM 710 C CA . ARG A 1 91 ? -1.824 -4.064 -8.431 1.00 97.44 91 ARG A CA 1
ATOM 711 C C . ARG A 1 91 ? -2.886 -2.979 -8.489 1.00 97.44 91 ARG A C 1
ATOM 713 O O . ARG A 1 91 ? -3.894 -3.095 -7.806 1.00 97.44 91 ARG A O 1
ATOM 720 N N . LYS A 1 92 ? -2.678 -1.958 -9.324 1.00 97.38 92 LYS A N 1
ATOM 721 C CA . LYS A 1 92 ? -3.601 -0.830 -9.453 1.00 97.38 92 LYS A CA 1
ATOM 722 C C . LYS A 1 92 ? -5.004 -1.302 -9.831 1.00 97.38 92 LYS A C 1
ATOM 724 O O . LYS A 1 92 ? -5.961 -0.945 -9.158 1.00 97.38 92 LYS A O 1
ATOM 729 N N . ASN A 1 93 ? -5.112 -2.153 -10.850 1.00 97.94 93 ASN A N 1
ATOM 730 C CA . ASN A 1 93 ? -6.396 -2.679 -11.310 1.00 97.94 93 ASN A CA 1
ATOM 731 C C . ASN A 1 93 ? -7.126 -3.459 -10.210 1.00 97.94 93 ASN A C 1
ATOM 733 O O . ASN A 1 93 ? -8.323 -3.263 -10.026 1.00 97.94 93 ASN A O 1
ATOM 737 N N . LEU A 1 94 ? -6.421 -4.313 -9.461 1.00 98.38 94 LEU A N 1
ATOM 738 C CA . LEU A 1 94 ? -7.017 -5.075 -8.361 1.00 98.38 94 LEU A CA 1
ATOM 739 C C . LEU A 1 94 ? -7.445 -4.169 -7.198 1.00 98.38 94 LEU A C 1
ATOM 741 O O . LEU A 1 94 ? -8.550 -4.321 -6.680 1.00 98.38 94 LEU A O 1
ATOM 745 N N . LEU A 1 95 ? -6.594 -3.218 -6.806 1.00 98.56 95 LEU A N 1
ATOM 746 C CA . LEU A 1 95 ? -6.891 -2.279 -5.724 1.00 98.56 95 LEU A CA 1
ATOM 747 C C . LEU A 1 95 ? -8.081 -1.378 -6.075 1.00 98.56 95 LEU A C 1
ATOM 749 O O . LEU A 1 95 ? -8.950 -1.186 -5.230 1.00 98.56 95 LEU A O 1
ATOM 753 N N . ASP A 1 96 ? -8.159 -0.884 -7.314 1.00 98.31 96 ASP A N 1
ATOM 754 C CA . ASP A 1 96 ? -9.292 -0.088 -7.803 1.00 98.31 96 ASP A CA 1
ATOM 755 C C . ASP A 1 96 ? -10.577 -0.902 -7.859 1.00 98.31 96 ASP A C 1
ATOM 757 O O . ASP A 1 96 ? -11.611 -0.472 -7.351 1.00 98.31 96 ASP A O 1
ATOM 761 N N . HIS A 1 97 ? -10.511 -2.087 -8.468 1.00 98.44 97 HIS A N 1
ATOM 762 C CA . HIS A 1 97 ? -11.683 -2.924 -8.693 1.00 98.44 97 HIS A CA 1
ATOM 763 C C . HIS A 1 97 ? -12.365 -3.327 -7.382 1.00 98.44 97 HIS A C 1
ATOM 765 O O . HIS A 1 97 ? -13.592 -3.367 -7.306 1.00 98.44 97 HIS A O 1
ATOM 771 N N . HIS A 1 98 ? -11.574 -3.585 -6.342 1.00 98.25 98 HIS A N 1
ATOM 772 C CA . HIS A 1 98 ? -12.070 -3.988 -5.029 1.00 98.25 98 HIS A CA 1
ATOM 773 C C . HIS A 1 98 ? -12.103 -2.836 -4.007 1.00 98.25 98 HIS A C 1
ATOM 775 O O . HIS A 1 98 ? -12.562 -3.017 -2.879 1.00 98.25 98 HIS A O 1
ATOM 781 N N . GLY A 1 99 ? -11.642 -1.643 -4.392 1.00 97.75 99 GLY A N 1
ATOM 782 C CA . GLY A 1 99 ? -11.646 -0.439 -3.567 1.00 97.75 99 GLY A CA 1
ATOM 783 C C . GLY A 1 99 ? -10.835 -0.553 -2.274 1.00 97.75 99 GLY A C 1
ATOM 784 O O .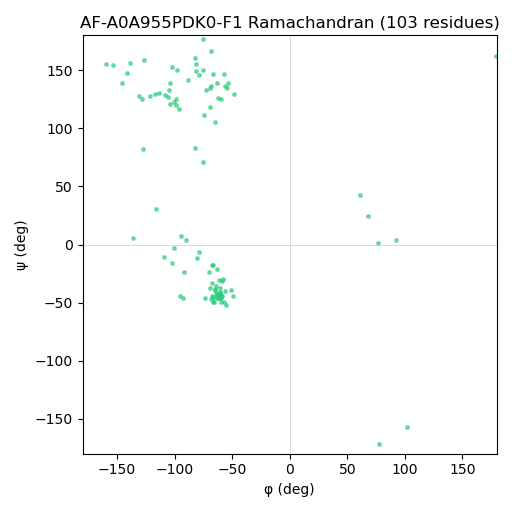 GLY A 1 99 ? -11.331 -0.113 -1.236 1.00 97.75 99 GLY A O 1
ATOM 785 N N . LEU A 1 100 ? -9.637 -1.143 -2.308 1.00 98.50 100 LEU A N 1
ATOM 786 C CA . LEU A 1 100 ? -8.769 -1.279 -1.128 1.00 98.50 100 LEU A CA 1
ATOM 787 C C . LEU A 1 100 ? -7.978 0.004 -0.847 1.00 98.50 100 LEU A C 1
ATOM 789 O O . LEU A 1 100 ? -7.568 0.714 -1.766 1.00 98.50 100 LEU A O 1
ATOM 793 N N . ALA A 1 101 ? -7.695 0.245 0.433 1.00 98.56 101 ALA A N 1
ATOM 794 C CA . ALA A 1 101 ? -6.680 1.198 0.873 1.00 98.56 101 ALA A CA 1
ATOM 795 C C . ALA A 1 101 ? -5.366 0.477 1.212 1.00 98.56 101 ALA A C 1
ATOM 797 O O . ALA A 1 101 ? -5.376 -0.680 1.642 1.00 98.56 101 ALA A O 1
ATOM 798 N N . VAL A 1 102 ? -4.237 1.164 1.031 1.00 98.69 102 VAL A N 1
ATOM 799 C CA . VAL A 1 102 ? -2.902 0.647 1.357 1.00 98.69 102 VAL A CA 1
ATOM 800 C C . VAL A 1 102 ? -2.161 1.647 2.233 1.00 98.69 102 VAL A C 1
ATOM 802 O O . VAL A 1 102 ? -1.985 2.808 1.857 1.00 98.69 102 VAL A O 1
ATOM 805 N N . TYR A 1 103 ? -1.698 1.166 3.380 1.00 98.38 103 TYR A N 1
ATOM 806 C CA . TYR A 1 103 ? -0.830 1.884 4.300 1.00 98.38 103 TYR A CA 1
ATOM 807 C C . TYR A 1 103 ? 0.535 1.191 4.350 1.00 98.38 103 TYR A C 1
ATOM 809 O O . TYR A 1 103 ? 0.607 -0.023 4.539 1.00 98.38 103 TYR A O 1
ATOM 817 N N . ARG A 1 104 ? 1.617 1.951 4.196 1.00 97.56 104 ARG A N 1
ATOM 818 C CA . ARG A 1 104 ? 2.988 1.457 4.296 1.00 97.56 104 ARG A CA 1
ATOM 819 C C . ARG A 1 104 ? 3.628 1.871 5.618 1.00 97.56 104 ARG A C 1
ATOM 821 O O . ARG A 1 104 ? 3.555 3.042 5.992 1.00 97.56 104 ARG A O 1
ATOM 828 N N . SER A 1 105 ? 4.262 0.909 6.287 1.00 91.75 105 SER A N 1
ATOM 829 C CA . SER A 1 105 ? 4.971 1.081 7.558 1.00 91.75 105 SER A CA 1
ATOM 830 C C . SER A 1 105 ? 6.428 0.650 7.513 1.00 91.75 105 SER A C 1
ATOM 832 O O . SER A 1 105 ? 6.757 -0.351 6.838 1.00 91.75 105 SER A O 1
#

Sequence (105 aa):
MIAKEIADIFEKIAPKESGVKGDELGFVYGDPEKDITGIACVWQVQPSCIQVAVEHGLNLMICHESLWLPEQHSDWYDSPKSGKIYVNENRKNLLDHHGLAVYRS

pLDDT: mean 95.41, std 4.5, range [74.25, 98.75]

Secondary structure (DSSP, 8-state):
-BHHHHHHHHTTTS-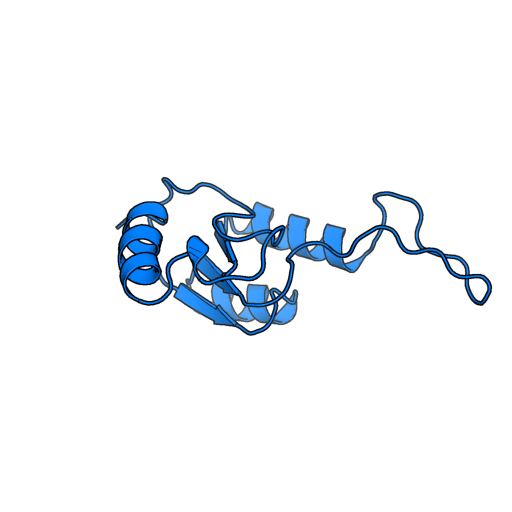GGGS-TT---EEEES-TTSBPS-EEEESS--HHHHHHHHHTT--EEEESS-SSPPP---SSS-PPPTT--HHHHHHHHHHHHHT-EEEE-

Foldseek 3Di:
DFQLVVVVVVCVVVPPVPDDPPDDFFWPDFDRRDDFPAEAEEQALFLVSLVVCVVVVGAEYEYADDHDDAFDDDPPDDTADVPGPPRNVSSVCSCVVSRHIYGYD

Nearest PDB structures (foldseek):
  3lnl-assembly1_B  TM=8.367E-01  e=1.500E-06  Staphylococcus aureus subsp. aureus N315
  2gx8-assembly1_B  TM=8.327E-01  e=1.403E-06  Bacillus cereus ATCC 14579
  2gx8-assembly1_C-2  TM=8.359E-01  e=1.403E-06  Bacillus cereus ATCC 14579
  2nyd-assembly1_B-3  TM=8.431E-01  e=2.400E-06  Staphylococcus aureus subsp. aureus N315
  3lnl-assembly1_A  TM=8.434E-01  e=7.023E-06  Staphylococcus aureus subsp. aureus N315

Radius of gyration: 14.75 Å; Cα contacts (8 Å, |Δi|>4): 158; chains: 1; bounding box: 37×23×41 Å